Protein AF-A0A9E6WH78-F1 (afdb_monomer_lite)

pLDDT: mean 85.29, std 17.25, range [36.56, 98.06]

Foldseek 3Di:
DDDPPPVPVCDPVVVVLVVLLVVLVVLCVVCVVQVVCCVVVVDHRDPVSVVSNVVSVVSVVVVVPD

Secondary structure (DSSP, 8-state):
-----GGG-S-HHHHHHHHHHHHHHHHHHHTHHHHHHHHHH-PPPPHHHHHHHHHHHHHHHTTS--

Radius of gyration: 17.37 Å; chains: 1; bounding box: 49×16×44 Å

Sequence (66 aa):
MSNIDLARILTAEDRALARQRAEARGLLARTDWMVIRAAETGRPVPEDMRKARAAARLVLDGAQGG

Structure (mmCIF, N/CA/C/O backbone):
data_AF-A0A9E6WH78-F1
#
_entry.id   AF-A0A9E6WH78-F1
#
loop_
_atom_site.group_PDB
_atom_site.id
_atom_site.type_symbol
_atom_site.label_atom_id
_atom_site.label_alt_id
_atom_site.label_comp_id
_atom_site.label_asym_id
_atom_site.label_entity_id
_atom_site.label_seq_id
_atom_site.pdbx_PDB_ins_code
_atom_site.Cartn_x
_atom_site.Cartn_y
_atom_site.Cartn_z
_atom_site.occupancy
_atom_site.B_iso_or_equiv
_atom_site.auth_seq_id
_atom_site.auth_comp_id
_atom_site.auth_asym_id
_atom_site.auth_atom_id
_atom_site.pdbx_PDB_model_num
ATOM 1 N N . MET A 1 1 ? 35.595 4.865 -29.164 1.00 39.94 1 MET A N 1
ATOM 2 C CA . MET A 1 1 ? 34.917 5.141 -27.880 1.00 39.94 1 MET A CA 1
ATOM 3 C C . MET A 1 1 ? 33.504 4.600 -28.003 1.00 39.94 1 MET A C 1
ATOM 5 O O . MET A 1 1 ? 32.771 5.085 -28.852 1.00 39.94 1 MET A O 1
ATOM 9 N N . SER A 1 2 ? 33.178 3.520 -27.288 1.00 56.12 2 SER A N 1
ATOM 10 C CA . SER A 1 2 ? 31.850 2.901 -27.363 1.00 56.12 2 SER A CA 1
ATOM 11 C C . SER A 1 2 ? 30.889 3.737 -26.523 1.00 56.12 2 SER A C 1
ATOM 13 O O . SER A 1 2 ? 31.040 3.788 -25.303 1.00 56.12 2 SER A O 1
ATOM 15 N N . ASN A 1 3 ? 29.958 4.441 -27.170 1.00 57.00 3 ASN A N 1
ATOM 16 C CA . ASN A 1 3 ? 28.843 5.074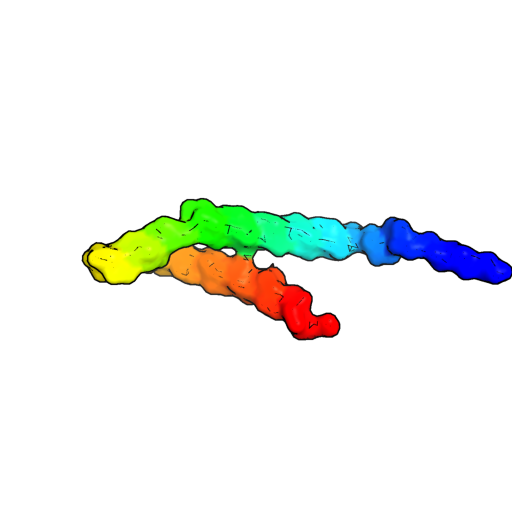 -26.475 1.00 57.00 3 ASN A CA 1
ATOM 17 C C . ASN A 1 3 ? 27.967 3.947 -25.932 1.00 57.00 3 ASN A C 1
ATOM 19 O O . ASN A 1 3 ? 27.258 3.284 -26.683 1.00 57.00 3 ASN A O 1
ATOM 23 N N . ILE A 1 4 ? 28.074 3.693 -24.630 1.00 60.66 4 ILE A N 1
ATOM 24 C CA . ILE A 1 4 ? 27.137 2.837 -23.913 1.00 60.66 4 ILE A CA 1
ATOM 25 C C . ILE A 1 4 ? 25.746 3.441 -24.133 1.00 60.66 4 ILE A C 1
ATOM 27 O O . ILE A 1 4 ? 25.455 4.529 -23.637 1.00 60.66 4 ILE A O 1
ATOM 31 N N . ASP A 1 5 ? 24.903 2.747 -24.898 1.00 64.69 5 ASP A N 1
ATOM 32 C CA . ASP A 1 5 ? 23.489 3.080 -25.054 1.00 64.69 5 ASP A CA 1
ATOM 33 C C . ASP A 1 5 ? 22.785 2.849 -23.713 1.00 64.69 5 ASP A C 1
ATOM 35 O O . ASP A 1 5 ? 22.215 1.789 -23.447 1.00 64.69 5 ASP A O 1
ATOM 39 N N . LEU A 1 6 ? 22.823 3.861 -22.846 1.00 56.44 6 LEU A N 1
ATOM 40 C CA . LEU A 1 6 ? 22.158 3.873 -21.540 1.00 56.44 6 LEU A CA 1
ATOM 41 C C . LEU A 1 6 ? 20.651 3.568 -21.665 1.00 56.44 6 LEU A C 1
ATOM 43 O O . LEU A 1 6 ? 20.053 2.976 -20.772 1.00 56.44 6 LEU A O 1
ATOM 47 N N . ALA A 1 7 ? 20.049 3.874 -22.820 1.00 58.28 7 ALA A N 1
ATOM 48 C CA . ALA A 1 7 ? 18.662 3.547 -23.151 1.00 58.28 7 ALA A CA 1
ATOM 49 C C . ALA A 1 7 ? 18.382 2.034 -23.293 1.00 58.28 7 ALA A C 1
ATOM 51 O O . ALA A 1 7 ? 17.236 1.606 -23.150 1.00 58.28 7 ALA A O 1
ATOM 52 N N . ARG A 1 8 ? 19.409 1.213 -23.550 1.00 55.06 8 ARG A N 1
ATOM 53 C CA . ARG A 1 8 ? 19.303 -0.251 -23.678 1.00 55.06 8 ARG A CA 1
ATOM 54 C C . ARG A 1 8 ? 19.446 -0.976 -22.333 1.00 55.06 8 ARG A C 1
ATOM 56 O O . ARG A 1 8 ? 19.110 -2.153 -22.251 1.00 55.06 8 ARG A O 1
ATOM 63 N N . ILE A 1 9 ? 19.897 -0.269 -21.292 1.00 58.22 9 ILE A N 1
ATOM 64 C CA . ILE A 1 9 ? 20.089 -0.792 -19.930 1.00 58.22 9 ILE A CA 1
ATOM 65 C C . ILE A 1 9 ? 18.764 -0.884 -19.154 1.00 58.22 9 ILE A C 1
ATOM 67 O O . ILE A 1 9 ? 18.689 -1.660 -18.215 1.00 58.22 9 ILE A O 1
ATOM 71 N N . LEU A 1 10 ? 17.692 -0.198 -19.585 1.00 62.62 10 LEU A N 1
ATOM 72 C CA . LEU A 1 10 ? 16.331 -0.468 -19.098 1.00 62.62 10 LEU A CA 1
ATOM 73 C C . LEU A 1 10 ? 15.830 -1.794 -19.679 1.00 62.62 10 LEU A C 1
ATOM 75 O O . LEU A 1 10 ? 15.184 -1.849 -20.736 1.00 62.62 10 LEU A O 1
ATOM 79 N N . THR A 1 11 ? 16.160 -2.862 -18.973 1.00 74.31 11 THR A N 1
ATOM 80 C CA . THR A 1 11 ? 15.801 -4.236 -19.306 1.00 74.31 11 THR A CA 1
ATOM 81 C C . THR A 1 11 ? 14.282 -4.434 -19.246 1.00 74.31 11 THR A C 1
ATOM 83 O O . THR A 1 11 ? 13.524 -3.632 -18.687 1.00 74.31 11 THR A O 1
ATOM 86 N N . ALA A 1 12 ? 13.789 -5.527 -19.837 1.00 79.00 12 ALA A N 1
ATOM 87 C CA . ALA A 1 12 ? 12.395 -5.937 -19.650 1.00 79.00 12 ALA A CA 1
ATOM 88 C C . ALA A 1 12 ? 12.061 -6.141 -18.158 1.00 79.00 12 ALA A C 1
ATOM 90 O O . ALA A 1 12 ? 10.929 -5.889 -17.741 1.00 79.00 12 ALA A O 1
ATOM 91 N N . GLU A 1 13 ? 13.062 -6.530 -17.365 1.00 79.06 13 GLU A N 1
ATOM 92 C CA . GLU A 1 13 ? 12.980 -6.716 -15.919 1.00 79.06 13 GLU A CA 1
ATOM 93 C C . GLU A 1 13 ? 12.736 -5.384 -15.201 1.00 79.06 13 GLU A C 1
ATOM 95 O O . GLU A 1 13 ? 11.812 -5.297 -14.394 1.00 79.06 13 GLU A O 1
ATOM 100 N N . ASP A 1 14 ? 13.435 -4.309 -15.580 1.00 83.31 14 ASP A N 1
ATOM 101 C CA . ASP A 1 14 ? 13.208 -2.971 -15.012 1.00 83.31 14 ASP A CA 1
ATOM 102 C C . ASP A 1 14 ? 11.789 -2.463 -15.283 1.00 83.31 14 ASP A C 1
ATOM 104 O O . ASP A 1 14 ? 11.137 -1.875 -14.414 1.00 83.31 14 ASP A O 1
ATOM 108 N N . ARG A 1 15 ? 11.263 -2.726 -16.486 1.00 84.38 15 ARG A N 1
ATOM 109 C CA . ARG A 1 15 ? 9.882 -2.363 -16.842 1.00 84.38 15 ARG A CA 1
ATOM 110 C C . ARG A 1 15 ? 8.866 -3.195 -16.067 1.00 84.38 15 ARG A C 1
ATOM 112 O O . ARG A 1 15 ? 7.838 -2.658 -15.653 1.00 84.38 15 ARG A O 1
ATOM 119 N N . ALA A 1 16 ? 9.132 -4.485 -15.875 1.00 86.94 16 ALA A N 1
ATOM 120 C CA . ALA A 1 16 ? 8.285 -5.362 -15.074 1.00 86.94 16 ALA A CA 1
ATOM 121 C C . ALA A 1 1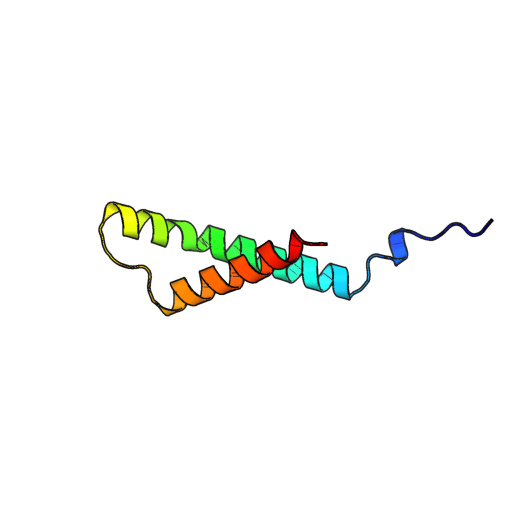6 ? 8.269 -4.915 -13.605 1.00 86.94 16 ALA A C 1
ATOM 123 O O . ALA A 1 16 ? 7.196 -4.776 -13.016 1.00 86.94 16 ALA A O 1
ATOM 124 N N . LEU A 1 17 ? 9.432 -4.581 -13.049 1.00 87.81 17 LEU A N 1
ATOM 125 C CA . LEU A 1 17 ? 9.571 -4.078 -11.688 1.00 87.81 17 LEU A CA 1
ATOM 126 C C . LEU A 1 17 ? 8.869 -2.725 -11.509 1.00 87.81 17 LEU A C 1
ATOM 128 O O . LEU A 1 17 ? 8.143 -2.520 -10.535 1.00 87.81 17 LEU A O 1
ATOM 132 N N . ALA A 1 18 ? 9.009 -1.812 -12.472 1.00 89.50 18 ALA A N 1
ATOM 133 C CA . ALA A 1 18 ? 8.299 -0.536 -12.463 1.00 89.50 18 ALA A CA 1
ATOM 134 C C . ALA A 1 18 ? 6.771 -0.720 -12.468 1.00 89.50 18 ALA A C 1
ATOM 136 O O . ALA A 1 18 ? 6.070 -0.024 -11.727 1.00 89.50 18 ALA A O 1
ATOM 137 N N . ARG A 1 19 ? 6.253 -1.683 -13.245 1.00 91.25 19 ARG A N 1
ATOM 138 C CA . ARG A 1 19 ? 4.821 -2.030 -13.266 1.00 91.25 19 ARG A CA 1
ATOM 139 C C . ARG A 1 19 ? 4.352 -2.587 -11.927 1.00 91.25 19 ARG A C 1
ATOM 141 O O . ARG A 1 19 ? 3.395 -2.058 -11.371 1.00 91.25 19 ARG A O 1
ATOM 148 N N . GLN A 1 20 ? 5.068 -3.559 -11.362 1.00 92.88 20 GLN A N 1
ATOM 149 C CA . GLN A 1 20 ? 4.733 -4.135 -10.053 1.00 92.88 20 GLN A CA 1
ATOM 150 C C . GLN A 1 20 ? 4.701 -3.066 -8.950 1.00 92.88 20 GLN A C 1
ATOM 152 O O . GLN A 1 20 ? 3.788 -3.035 -8.125 1.00 92.88 20 GLN A O 1
ATOM 157 N N . ARG A 1 21 ? 5.647 -2.118 -8.969 1.00 92.81 21 ARG A N 1
ATOM 158 C CA . ARG A 1 21 ? 5.659 -0.980 -8.035 1.00 92.81 21 ARG A CA 1
ATOM 159 C C . ARG A 1 21 ? 4.471 -0.042 -8.248 1.00 92.81 21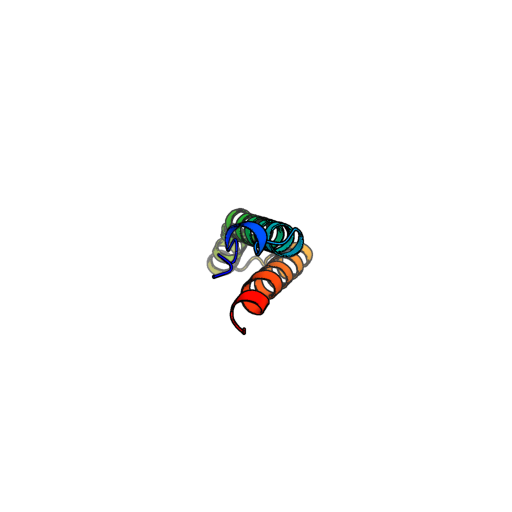 ARG A C 1
ATOM 161 O O . ARG A 1 21 ? 3.899 0.448 -7.275 1.00 92.81 21 ARG A O 1
ATOM 168 N N . ALA A 1 22 ? 4.105 0.242 -9.496 1.00 94.88 22 ALA A N 1
ATOM 169 C CA . ALA A 1 22 ? 2.944 1.075 -9.802 1.00 94.88 22 ALA A CA 1
ATOM 170 C C . ALA A 1 22 ? 1.640 0.420 -9.315 1.00 94.88 22 ALA A C 1
ATOM 172 O O . ALA A 1 22 ? 0.815 1.082 -8.684 1.00 94.88 22 ALA A O 1
ATOM 173 N N . GLU A 1 23 ? 1.491 -0.886 -9.528 1.00 96.00 23 GLU A N 1
ATOM 174 C CA . GLU A 1 23 ? 0.352 -1.669 -9.047 1.00 96.00 23 GLU A CA 1
ATOM 175 C C . GLU A 1 23 ? 0.278 -1.691 -7.517 1.00 96.00 23 GLU A C 1
ATOM 177 O O . GLU A 1 23 ? -0.786 -1.418 -6.954 1.00 96.00 23 GLU A O 1
ATOM 182 N N . ALA A 1 24 ? 1.409 -1.916 -6.840 1.00 96.50 24 ALA A N 1
ATOM 183 C CA . ALA A 1 24 ? 1.504 -1.885 -5.383 1.00 96.50 24 ALA A CA 1
ATOM 184 C C . ALA A 1 24 ? 1.087 -0.520 -4.807 1.00 96.50 24 ALA A C 1
ATOM 186 O O . ALA A 1 24 ? 0.253 -0.457 -3.901 1.00 96.50 24 ALA A O 1
ATOM 187 N N . ARG A 1 25 ? 1.591 0.587 -5.376 1.00 96.62 25 ARG A N 1
ATOM 188 C CA . ARG A 1 25 ? 1.171 1.947 -4.986 1.00 96.62 25 ARG A CA 1
ATOM 189 C C . ARG A 1 25 ? -0.316 2.172 -5.229 1.00 96.62 25 ARG A C 1
ATOM 191 O O . ARG A 1 25 ? -1.001 2.705 -4.360 1.00 96.62 25 ARG A O 1
ATOM 198 N N . GLY A 1 26 ? -0.823 1.737 -6.381 1.00 97.56 26 GLY A N 1
ATOM 199 C CA . GLY A 1 26 ? -2.237 1.851 -6.725 1.00 97.56 26 GLY A CA 1
ATOM 200 C C . GLY A 1 26 ? -3.136 1.097 -5.745 1.00 97.56 26 GLY A C 1
ATOM 201 O O . GLY A 1 26 ? -4.160 1.630 -5.320 1.00 97.56 26 GLY A O 1
ATOM 202 N N . LEU A 1 27 ? -2.749 -0.115 -5.341 1.00 97.44 27 LEU A N 1
ATOM 203 C CA . LEU A 1 27 ? -3.473 -0.884 -4.330 1.00 97.44 27 LEU A CA 1
ATOM 204 C C . LEU A 1 27 ? -3.490 -0.155 -2.985 1.00 97.44 27 LEU A C 1
ATOM 206 O O . LEU A 1 27 ? -4.559 -0.007 -2.387 1.00 97.44 27 LEU A O 1
ATOM 210 N N . LEU A 1 28 ? -2.326 0.305 -2.518 1.00 97.38 28 LEU A N 1
ATOM 211 C CA . LEU A 1 28 ? -2.214 1.013 -1.245 1.00 97.38 28 LEU A CA 1
ATOM 212 C C . LEU A 1 28 ? -3.076 2.275 -1.235 1.00 97.38 28 LEU A C 1
ATOM 214 O O . LEU A 1 28 ? -3.835 2.455 -0.287 1.00 97.38 28 LEU A O 1
ATOM 218 N N . ALA A 1 29 ? -3.035 3.074 -2.305 1.00 97.81 29 ALA A N 1
ATOM 219 C CA . ALA A 1 29 ? -3.835 4.289 -2.436 1.00 97.81 29 ALA A CA 1
ATOM 220 C C . ALA A 1 29 ? -5.345 3.996 -2.433 1.00 97.81 29 ALA A C 1
ATOM 222 O O . ALA A 1 29 ? -6.096 4.608 -1.677 1.00 97.81 29 ALA A O 1
ATOM 223 N N . ARG A 1 30 ? -5.806 3.010 -3.219 1.00 97.50 30 ARG A N 1
ATOM 224 C CA . ARG A 1 30 ? -7.237 2.653 -3.291 1.00 97.50 30 ARG A CA 1
ATOM 225 C C . ARG A 1 30 ? -7.793 2.062 -1.995 1.00 97.50 30 ARG A C 1
ATOM 227 O O . ARG A 1 30 ? -9.002 2.090 -1.785 1.00 97.50 30 ARG A O 1
ATOM 234 N N . THR A 1 31 ? -6.937 1.499 -1.146 1.00 97.88 31 THR A N 1
ATOM 235 C CA . THR A 1 31 ? -7.340 0.828 0.103 1.00 97.88 31 THR A CA 1
ATOM 236 C C . THR A 1 31 ? -6.949 1.605 1.358 1.00 97.88 31 THR A C 1
ATOM 238 O O . THR A 1 31 ? -7.132 1.105 2.465 1.00 97.88 31 THR A O 1
ATOM 241 N N . ASP A 1 32 ? -6.413 2.820 1.223 1.00 97.12 32 ASP A N 1
ATOM 242 C CA . ASP A 1 32 ? -5.880 3.567 2.364 1.00 97.12 32 ASP A CA 1
ATOM 243 C C . ASP A 1 32 ? -6.961 4.004 3.355 1.00 97.12 32 ASP A C 1
ATOM 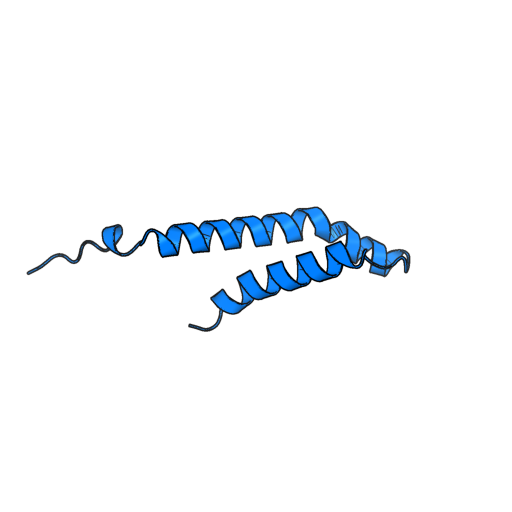245 O O . ASP A 1 32 ? -6.802 3.867 4.569 1.00 97.12 32 ASP A O 1
ATOM 249 N N . TRP A 1 33 ? -8.127 4.376 2.825 1.00 96.81 33 TRP A N 1
ATOM 250 C CA . TRP A 1 33 ? -9.321 4.699 3.604 1.00 96.81 33 TRP A CA 1
ATOM 251 C C . TRP A 1 33 ? -9.708 3.596 4.601 1.00 96.81 33 TRP A C 1
ATOM 253 O O . TRP A 1 33 ? -10.297 3.889 5.637 1.00 96.81 33 TRP A O 1
ATOM 263 N N . MET A 1 34 ? -9.378 2.326 4.324 1.00 97.56 34 MET A N 1
ATOM 264 C CA . MET A 1 34 ? -9.684 1.219 5.233 1.00 97.56 34 MET A CA 1
ATOM 265 C C . MET A 1 34 ? -8.884 1.326 6.531 1.00 97.56 34 MET A C 1
ATOM 267 O O . MET A 1 34 ? -9.405 0.992 7.5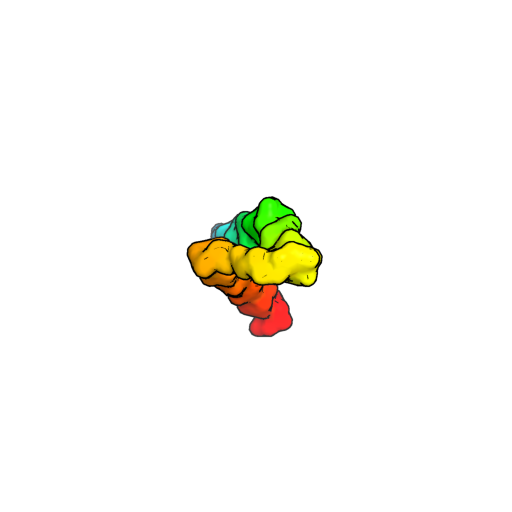93 1.00 97.56 34 MET A O 1
ATOM 271 N N . VAL A 1 35 ? -7.633 1.790 6.455 1.00 96.50 35 VAL A N 1
ATOM 272 C CA . VAL A 1 35 ? -6.777 1.997 7.631 1.00 96.50 35 VAL A CA 1
ATOM 273 C C . VAL A 1 35 ? -7.270 3.190 8.436 1.00 96.50 35 VAL A C 1
ATOM 275 O O . VAL A 1 35 ? -7.388 3.078 9.653 1.00 96.50 35 VAL A O 1
ATOM 278 N N . ILE A 1 36 ? -7.625 4.284 7.758 1.00 96.50 36 ILE A N 1
ATOM 279 C CA . ILE A 1 36 ? -8.214 5.469 8.395 1.00 96.50 36 ILE A CA 1
ATOM 280 C C . ILE A 1 36 ? -9.502 5.074 9.124 1.00 96.50 36 ILE A C 1
ATOM 282 O O . ILE A 1 36 ? -9.606 5.247 10.334 1.00 96.50 36 ILE A O 1
ATOM 286 N N . ARG A 1 37 ? -10.428 4.402 8.427 1.00 97.38 37 ARG A N 1
ATOM 287 C CA . ARG A 1 37 ? -11.662 3.880 9.024 1.00 97.38 37 ARG A CA 1
ATOM 288 C C . ARG A 1 37 ? -11.384 2.979 10.221 1.00 97.38 37 ARG A C 1
ATOM 290 O O . ARG A 1 37 ? -12.137 3.027 11.190 1.00 97.38 37 ARG A O 1
ATOM 297 N N . ALA A 1 38 ? -10.364 2.126 10.159 1.00 98.00 38 ALA A N 1
ATOM 298 C CA . ALA A 1 38 ? -10.027 1.253 11.276 1.00 98.00 38 ALA A CA 1
ATOM 299 C C . ALA A 1 38 ? -9.552 2.041 12.501 1.00 98.00 38 ALA A C 1
ATOM 301 O O . ALA A 1 38 ? -9.966 1.717 13.612 1.00 98.00 38 ALA A O 1
ATOM 302 N N . ALA A 1 39 ? -8.753 3.091 12.299 1.00 97.00 39 ALA A N 1
ATOM 303 C CA . ALA A 1 39 ? -8.312 3.981 13.369 1.00 97.00 39 ALA A CA 1
ATOM 304 C C . ALA A 1 39 ? -9.472 4.798 13.966 1.00 97.00 39 ALA A C 1
ATOM 306 O O . ALA A 1 39 ? -9.549 4.951 15.180 1.00 97.00 39 ALA A O 1
ATOM 307 N N . GLU A 1 40 ? -10.397 5.275 13.131 1.00 98.06 40 GLU A N 1
ATOM 308 C CA . GLU A 1 40 ? -11.524 6.111 13.566 1.00 98.06 40 GLU A CA 1
ATOM 309 C C . GLU A 1 40 ? -12.660 5.309 14.211 1.00 98.06 40 GLU A C 1
ATOM 311 O O . GLU A 1 40 ? -13.255 5.734 15.197 1.00 98.06 40 GLU A O 1
ATOM 316 N N . THR A 1 41 ? -12.996 4.149 13.642 1.00 97.50 41 THR A N 1
ATOM 317 C CA . THR A 1 41 ? -14.191 3.377 14.030 1.00 97.50 41 THR A CA 1
ATOM 318 C C . THR A 1 41 ? -13.876 2.145 14.871 1.00 97.50 41 THR A C 1
ATOM 320 O O . THR A 1 41 ? -14.795 1.456 15.313 1.00 97.50 41 THR A O 1
ATOM 323 N N . GLY A 1 42 ? -12.596 1.792 15.016 1.00 96.69 42 GLY A N 1
ATOM 324 C CA . GLY A 1 42 ? -12.151 0.542 15.638 1.00 96.69 42 GLY A CA 1
ATOM 325 C C . GLY A 1 42 ? -12.466 -0.719 14.823 1.00 96.69 42 GLY A C 1
ATOM 326 O O . GLY A 1 42 ? -12.123 -1.824 15.242 1.00 96.69 42 GLY A O 1
ATOM 327 N N . ARG A 1 43 ? -13.117 -0.601 13.655 1.00 96.06 43 ARG A N 1
ATOM 328 C CA . ARG A 1 43 ? -13.435 -1.758 12.807 1.00 96.06 43 ARG A CA 1
ATOM 329 C C . ARG A 1 43 ? -12.183 -2.222 12.066 1.00 96.06 43 ARG A C 1
ATOM 331 O O . ARG A 1 43 ? -11.659 -1.457 11.257 1.00 96.06 43 ARG A O 1
ATOM 338 N N . PRO A 1 44 ? -11.726 -3.467 12.262 1.00 96.44 44 PRO A N 1
ATOM 339 C CA . PRO A 1 44 ? -10.472 -3.915 11.678 1.00 96.44 44 PRO A CA 1
ATOM 340 C C . PRO A 1 44 ? -10.529 -3.931 10.148 1.00 96.44 44 PRO A C 1
ATOM 342 O O . PRO A 1 44 ? -11.566 -4.211 9.540 1.00 96.44 44 PRO A O 1
ATOM 345 N N . VAL A 1 45 ? -9.374 -3.678 9.527 1.00 96.94 45 VAL A N 1
ATOM 346 C CA . VAL A 1 45 ? -9.178 -3.937 8.096 1.00 96.94 45 VAL A CA 1
ATOM 347 C C . VAL A 1 45 ? -9.335 -5.444 7.848 1.00 96.94 45 VAL A C 1
ATOM 349 O O . VAL A 1 45 ? -8.713 -6.223 8.590 1.00 96.94 45 VAL A O 1
ATOM 352 N N . PRO A 1 46 ? -10.114 -5.856 6.826 1.00 97.19 46 PRO A N 1
ATOM 353 C CA . PRO A 1 46 ? -10.239 -7.254 6.423 1.00 97.19 46 PRO A CA 1
ATOM 354 C C . PRO A 1 46 ? -8.876 -7.943 6.275 1.00 97.19 46 PRO A C 1
ATOM 356 O O . PRO A 1 46 ? -7.900 -7.328 5.841 1.00 97.19 46 PRO A O 1
ATOM 359 N N . GLU A 1 47 ? -8.788 -9.205 6.694 1.00 96.62 47 GLU A N 1
ATOM 360 C CA . GLU A 1 47 ? -7.515 -9.933 6.784 1.00 96.62 47 GLU A CA 1
ATOM 361 C C . GLU A 1 47 ? -6.829 -10.089 5.419 1.00 96.62 47 GLU A C 1
ATOM 363 O O . GLU A 1 47 ? -5.620 -9.904 5.293 1.00 96.62 47 GLU A O 1
ATOM 368 N N . ASP A 1 48 ? -7.612 -10.375 4.385 1.00 96.69 48 ASP A N 1
ATOM 369 C CA . ASP A 1 48 ? -7.189 -10.416 2.987 1.00 96.69 48 ASP A CA 1
ATOM 370 C C . ASP A 1 48 ? -6.584 -9.077 2.537 1.00 96.69 48 ASP A C 1
ATOM 372 O O . ASP A 1 48 ? -5.484 -9.048 1.981 1.00 96.69 48 ASP A O 1
ATOM 376 N N . MET A 1 49 ? -7.236 -7.957 2.862 1.00 97.19 49 MET A N 1
ATOM 377 C CA . MET A 1 49 ? -6.733 -6.617 2.552 1.00 97.19 49 MET A CA 1
ATOM 378 C C . MET A 1 49 ? -5.491 -6.265 3.368 1.00 97.19 49 MET A C 1
ATOM 380 O O . MET A 1 49 ? -4.574 -5.626 2.850 1.00 97.19 49 MET A O 1
ATOM 384 N N . ARG A 1 50 ? -5.408 -6.703 4.628 1.00 96.44 50 ARG A N 1
ATOM 385 C CA . ARG A 1 50 ? -4.217 -6.504 5.462 1.00 96.44 50 ARG A CA 1
ATOM 386 C C . ARG A 1 50 ? -3.008 -7.217 4.860 1.00 96.44 50 ARG A C 1
ATOM 388 O O . ARG A 1 50 ? -1.957 -6.593 4.712 1.00 96.44 50 ARG A O 1
ATOM 395 N N . LYS A 1 51 ? -3.178 -8.477 4.451 1.00 97.19 51 LYS A N 1
ATOM 396 C CA . LYS A 1 51 ? -2.145 -9.269 3.766 1.00 97.19 51 LYS A CA 1
ATOM 397 C C . LYS A 1 51 ? -1.751 -8.648 2.429 1.00 97.19 51 LYS A C 1
ATOM 399 O O . LYS A 1 51 ? -0.563 -8.476 2.173 1.00 97.19 51 LYS A O 1
ATOM 404 N N . ALA A 1 52 ? -2.723 -8.240 1.614 1.00 96.56 52 ALA A N 1
ATOM 405 C CA . ALA A 1 52 ? -2.462 -7.615 0.319 1.00 96.56 52 ALA A CA 1
ATOM 406 C C . ALA A 1 52 ? -1.698 -6.284 0.460 1.00 96.56 52 ALA A C 1
ATOM 408 O O . ALA A 1 52 ? -0.730 -6.039 -0.261 1.00 96.56 52 ALA A O 1
ATOM 409 N N . ARG A 1 53 ? -2.068 -5.445 1.438 1.00 96.94 53 ARG A N 1
ATOM 410 C CA . ARG A 1 53 ? -1.347 -4.199 1.752 1.00 96.94 53 ARG A CA 1
ATOM 411 C C . ARG A 1 53 ? 0.063 -4.468 2.282 1.00 96.94 53 ARG A C 1
ATOM 413 O O . ARG A 1 53 ? 0.980 -3.731 1.932 1.00 96.94 53 ARG A O 1
ATOM 420 N N . ALA A 1 54 ? 0.254 -5.498 3.106 1.00 96.31 54 ALA A N 1
ATOM 421 C CA . ALA A 1 54 ? 1.581 -5.893 3.578 1.00 96.31 54 ALA A CA 1
ATOM 422 C C . ALA A 1 54 ? 2.477 -6.356 2.417 1.00 96.31 54 ALA A C 1
ATOM 424 O O . ALA A 1 54 ? 3.595 -5.869 2.283 1.00 96.31 54 ALA A O 1
ATOM 425 N N . ALA A 1 55 ? 1.962 -7.205 1.524 1.00 95.31 55 ALA A N 1
ATOM 426 C CA . ALA A 1 55 ? 2.683 -7.647 0.331 1.00 95.31 55 ALA A CA 1
ATOM 427 C C . ALA A 1 55 ? 3.052 -6.475 -0.594 1.00 95.31 55 ALA A C 1
ATOM 429 O O . ALA A 1 55 ? 4.189 -6.379 -1.048 1.00 95.31 55 ALA A O 1
ATOM 430 N N . ALA A 1 56 ? 2.129 -5.534 -0.817 1.00 96.19 56 ALA A N 1
ATOM 431 C CA . ALA A 1 56 ? 2.407 -4.336 -1.607 1.00 96.19 56 ALA A CA 1
ATOM 432 C C . ALA A 1 56 ? 3.518 -3.468 -0.997 1.00 96.19 56 ALA A C 1
ATOM 434 O O . ALA A 1 56 ? 4.324 -2.910 -1.735 1.00 96.19 56 ALA A O 1
ATOM 435 N N . ARG A 1 57 ? 3.598 -3.375 0.336 1.00 95.31 57 ARG A N 1
ATOM 436 C CA . ARG A 1 57 ? 4.703 -2.678 1.012 1.00 95.31 57 ARG A CA 1
ATOM 437 C C . ARG A 1 57 ? 6.031 -3.395 0.813 1.00 95.31 57 ARG A C 1
ATOM 439 O O . ARG A 1 57 ? 6.984 -2.742 0.424 1.00 95.31 57 ARG A O 1
ATOM 446 N N . LEU A 1 58 ? 6.070 -4.723 0.925 1.00 94.56 58 LEU A N 1
ATOM 447 C CA . LEU A 1 58 ? 7.286 -5.499 0.649 1.00 94.56 58 LEU A CA 1
ATOM 448 C C . LEU A 1 58 ? 7.819 -5.277 -0.778 1.00 94.56 58 LEU A C 1
ATOM 450 O O . LEU A 1 58 ? 9.024 -5.123 -0.962 1.00 94.56 58 LEU A O 1
ATOM 454 N N . VAL A 1 59 ? 6.933 -5.185 -1.778 1.00 92.44 59 VAL A N 1
ATOM 455 C CA . VAL A 1 59 ? 7.311 -4.861 -3.172 1.00 92.44 59 VAL A CA 1
ATOM 456 C C . VAL A 1 59 ? 7.949 -3.469 -3.289 1.00 92.44 59 VAL A C 1
ATOM 458 O O . VAL A 1 59 ? 8.822 -3.251 -4.131 1.00 92.44 59 VAL A O 1
ATOM 461 N N . LEU A 1 60 ? 7.519 -2.513 -2.462 1.00 91.81 60 LEU A N 1
ATOM 462 C CA . LEU A 1 60 ? 8.052 -1.149 -2.445 1.00 91.81 60 LEU A CA 1
ATOM 463 C C . LEU A 1 60 ? 9.299 -1.003 -1.564 1.00 91.81 60 LEU A C 1
ATOM 465 O O . LEU A 1 60 ? 10.148 -0.177 -1.878 1.00 91.81 60 LEU A O 1
ATOM 469 N N . ASP A 1 61 ? 9.437 -1.795 -0.505 1.00 87.50 61 ASP A N 1
ATOM 470 C CA . ASP A 1 61 ? 10.570 -1.739 0.424 1.00 87.50 61 ASP A CA 1
ATOM 471 C C . ASP A 1 61 ? 11.781 -2.504 -0.119 1.00 87.50 61 ASP A C 1
ATOM 473 O O . ASP A 1 61 ? 12.906 -2.015 -0.033 1.00 87.50 61 ASP A O 1
ATOM 477 N N . GLY A 1 62 ? 11.557 -3.626 -0.815 1.00 72.81 62 GLY A N 1
ATOM 478 C CA . GLY A 1 62 ? 12.597 -4.328 -1.578 1.00 72.81 62 GLY A CA 1
ATOM 479 C C . GLY A 1 62 ? 13.209 -3.493 -2.715 1.00 72.81 62 GLY A C 1
ATOM 480 O O . GLY A 1 62 ? 14.169 -3.917 -3.346 1.00 72.81 62 GLY A O 1
ATOM 481 N N . ALA A 1 63 ? 12.669 -2.298 -2.983 1.00 55.81 63 ALA A N 1
ATOM 482 C CA . AL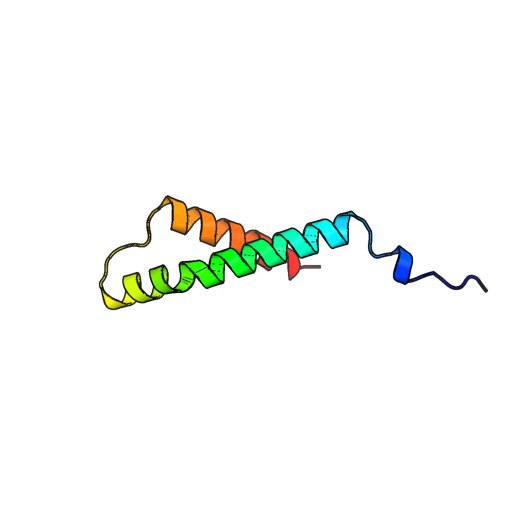A A 1 63 ? 13.215 -1.318 -3.915 1.00 55.81 63 ALA A CA 1
ATOM 483 C C . ALA A 1 63 ? 14.189 -0.310 -3.286 1.00 55.81 63 ALA A C 1
ATOM 485 O O . ALA A 1 63 ? 14.857 0.397 -4.036 1.00 55.81 63 ALA A O 1
ATOM 486 N N . GLN A 1 64 ? 14.208 -0.181 -1.956 1.00 50.88 64 GLN A N 1
ATOM 487 C CA . GLN A 1 64 ? 14.942 0.875 -1.243 1.00 50.88 64 GLN A CA 1
ATOM 488 C C . GLN A 1 64 ? 16.297 0.407 -0.680 1.00 50.88 64 GLN A C 1
ATOM 490 O O . GLN A 1 64 ? 17.002 1.203 -0.068 1.00 50.88 64 GLN A O 1
ATOM 495 N N . GLY A 1 65 ? 16.666 -0.863 -0.880 1.00 50.38 65 GLY A N 1
ATOM 496 C CA . GLY A 1 65 ? 17.917 -1.456 -0.394 1.00 50.38 65 GLY A CA 1
ATOM 497 C C . GLY A 1 65 ? 18.772 -2.051 -1.512 1.00 50.38 65 GLY A C 1
ATOM 498 O O . GLY A 1 65 ? 18.920 -3.270 -1.569 1.00 50.38 65 GLY A O 1
ATOM 499 N N . GLY A 1 66 ? 19.314 -1.200 -2.386 1.00 36.56 66 GLY A N 1
ATOM 500 C CA . GLY A 1 66 ? 20.281 -1.546 -3.431 1.00 36.56 66 GLY A CA 1
ATOM 501 C C . GLY A 1 66 ? 21.117 -0.337 -3.812 1.00 36.56 66 GLY A C 1
ATOM 502 O O . GLY A 1 66 ? 20.497 0.721 -4.058 1.00 36.56 66 GLY A O 1
#